Protein AF-A0A8J2L379-F1 (afdb_monomer)

InterPro domains:
  IPR018972 Sas10 C-terminal domain [PF09368] (87-159)

Foldseek 3Di:
DDDDPPDPDPCPPPPVVVVVVVVVVVVVVVVVDDPVVPPPPPDPPPPPDDDDDDDDDDDDDDDDDDDDDDDDDDDDDDDDDDDDDVVVDDDDDPCRVPVPPPDDDDDPQVVDVVSVVVVVVVVVVVVVCVVDPDDDDPPDPDPDDPVDDDPPDDDDDDDD

Organism: NCBI:txid39272

Radius of gyration: 35.61 Å; Cα contacts (8 Å, |Δi|>4): 13; chains: 1; bounding box: 73×72×85 Å

Solvent-accessible surface area (backbone atoms only — not comparable to full-atom values): 11728 Å² total; per-residue (Å²): 142,78,83,78,81,88,66,86,69,83,61,84,87,45,75,62,53,61,51,50,53,50,52,50,53,51,50,55,54,54,71,71,52,60,68,74,79,68,61,83,61,102,77,80,91,83,81,87,71,83,78,83,88,74,89,77,86,76,83,88,80,82,90,79,82,92,79,80,88,82,81,90,81,89,83,87,83,86,78,85,86,90,80,89,48,90,84,72,57,87,76,84,50,72,62,77,74,63,68,67,76,93,65,81,91,74,60,78,48,74,76,37,69,68,55,39,51,52,50,52,50,52,54,49,54,54,55,45,53,73,75,45,82,71,92,79,81,82,88,61,82,90,83,73,66,93,86,63,84,67,88,87,67,83,86,78,83,82,86,130

Mean predicted aligned error: 20.98 Å

Structure (mmCIF, N/CA/C/O backbone):
data_AF-A0A8J2L379-F1
#
_entry.id   AF-A0A8J2L379-F1
#
loop_
_atom_site.group_PDB
_atom_site.id
_atom_site.type_symbol
_atom_site.la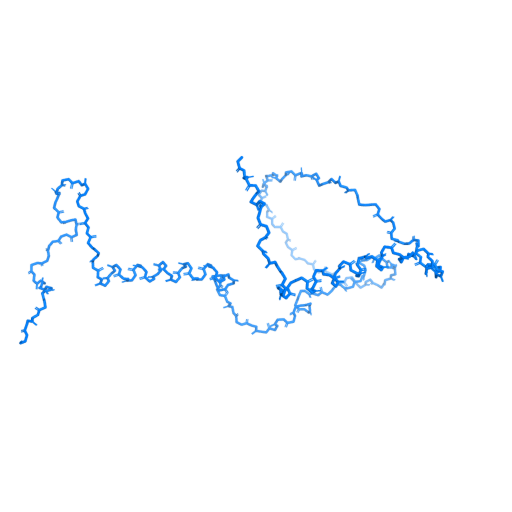bel_atom_id
_atom_site.label_alt_id
_atom_site.label_comp_id
_atom_site.label_asym_id
_atom_site.label_entity_id
_atom_site.label_seq_id
_atom_site.pdbx_PDB_ins_code
_atom_site.Cartn_x
_atom_site.Cartn_y
_atom_site.Cartn_z
_atom_site.occupancy
_atom_site.B_iso_or_equiv
_atom_site.auth_seq_id
_atom_site.auth_comp_id
_atom_site.auth_asym_id
_atom_site.auth_atom_id
_atom_site.pdbx_PDB_model_num
ATOM 1 N N . MET A 1 1 ? 39.206 -11.915 11.892 1.00 42.72 1 MET A N 1
ATOM 2 C CA . MET A 1 1 ? 38.302 -12.924 12.485 1.00 42.72 1 MET A CA 1
ATOM 3 C C . MET A 1 1 ? 37.442 -13.578 11.406 1.00 42.72 1 MET A C 1
ATOM 5 O O . MET A 1 1 ? 36.339 -13.125 11.166 1.00 42.72 1 MET A O 1
ATOM 9 N N . TYR A 1 2 ? 37.947 -14.624 10.755 1.00 40.28 2 TYR A N 1
ATOM 10 C CA . TYR A 1 2 ? 37.124 -15.669 10.134 1.00 40.28 2 TYR A CA 1
ATOM 11 C C . TYR A 1 2 ? 37.956 -16.945 10.219 1.00 40.28 2 TYR A C 1
ATOM 13 O O . TYR A 1 2 ? 38.899 -17.134 9.452 1.00 40.28 2 TYR A O 1
ATOM 21 N N . GLN A 1 3 ? 37.686 -17.765 11.234 1.00 44.06 3 GLN A N 1
ATOM 22 C CA . GLN A 1 3 ? 38.286 -19.088 11.340 1.00 44.06 3 GLN A CA 1
ATOM 23 C C . GLN A 1 3 ? 37.760 -19.920 10.166 1.00 44.06 3 GLN A C 1
ATOM 25 O O . GLN A 1 3 ? 36.556 -20.128 10.031 1.00 44.06 3 GLN A O 1
ATOM 30 N N . ARG A 1 4 ? 38.657 -20.353 9.277 1.00 48.28 4 ARG A N 1
ATOM 31 C CA . ARG A 1 4 ? 38.342 -21.374 8.277 1.00 48.28 4 ARG A CA 1
ATOM 32 C C . ARG A 1 4 ? 38.111 -22.672 9.042 1.00 48.28 4 ARG A C 1
ATOM 34 O O . ARG A 1 4 ? 39.066 -23.238 9.561 1.00 48.28 4 ARG A O 1
ATOM 41 N N . SER A 1 5 ? 36.866 -23.125 9.137 1.00 42.03 5 SER A N 1
ATOM 42 C CA . SER A 1 5 ? 36.542 -24.440 9.687 1.00 42.03 5 SER A CA 1
ATOM 43 C C . SER A 1 5 ? 37.109 -25.520 8.763 1.00 42.03 5 SER A C 1
ATOM 45 O O . SER A 1 5 ? 36.485 -25.918 7.780 1.00 42.03 5 SER A O 1
ATOM 47 N N . SER A 1 6 ? 38.325 -25.968 9.057 1.00 51.69 6 SER A N 1
ATOM 48 C CA . SER A 1 6 ? 38.930 -27.174 8.507 1.00 51.69 6 SER A CA 1
ATOM 49 C C . SER A 1 6 ? 38.300 -28.387 9.185 1.00 51.69 6 SER A C 1
ATOM 51 O O . SER A 1 6 ? 38.852 -28.937 10.132 1.00 51.69 6 SER A O 1
ATOM 53 N N . ASN A 1 7 ? 37.120 -28.788 8.723 1.00 51.19 7 ASN A N 1
ATOM 54 C CA . ASN A 1 7 ? 36.627 -30.130 8.996 1.00 51.19 7 ASN A CA 1
ATOM 55 C C . ASN A 1 7 ? 35.883 -30.643 7.755 1.00 51.19 7 ASN A C 1
ATOM 57 O O . ASN A 1 7 ? 34.719 -30.284 7.555 1.00 51.19 7 ASN A O 1
ATOM 61 N N . PRO A 1 8 ? 36.546 -31.395 6.855 1.00 56.16 8 PRO A N 1
ATOM 62 C CA . PRO A 1 8 ? 35.869 -31.985 5.716 1.00 56.16 8 PRO A CA 1
ATOM 63 C C . PRO A 1 8 ? 35.004 -33.126 6.246 1.00 56.16 8 PRO A C 1
ATOM 65 O O . PRO A 1 8 ? 35.476 -34.243 6.440 1.00 56.16 8 PRO A O 1
ATOM 68 N N . GLN A 1 9 ? 33.728 -32.848 6.509 1.00 57.88 9 GLN A N 1
ATOM 69 C CA . GLN A 1 9 ? 32.774 -33.933 6.687 1.00 57.88 9 GLN A CA 1
ATOM 70 C C . GLN A 1 9 ? 32.798 -34.795 5.430 1.00 57.88 9 GLN A C 1
ATOM 72 O O . GLN A 1 9 ? 32.782 -34.265 4.316 1.00 57.88 9 GLN A O 1
ATOM 77 N N . ASN A 1 10 ? 32.907 -36.104 5.654 1.00 59.06 10 ASN A N 1
ATOM 78 C CA . ASN A 1 10 ? 32.993 -37.162 4.661 1.00 59.06 10 ASN A CA 1
ATOM 79 C C . ASN A 1 10 ? 32.113 -36.848 3.444 1.00 59.06 10 ASN A C 1
ATOM 81 O O . ASN A 1 10 ? 30.894 -36.991 3.472 1.00 59.06 10 ASN A O 1
ATOM 85 N N . CYS A 1 11 ? 32.747 -36.350 2.388 1.00 59.38 11 CYS A N 1
ATOM 86 C CA . CYS A 1 11 ? 32.057 -35.871 1.205 1.00 59.38 11 CYS A CA 1
ATOM 87 C C . CYS A 1 11 ? 31.831 -37.010 0.190 1.00 59.38 11 CYS A C 1
ATOM 89 O O . CYS A 1 11 ? 31.205 -36.795 -0.850 1.00 59.38 11 CYS A O 1
ATOM 91 N N . ALA A 1 12 ? 32.276 -38.235 0.509 1.00 58.16 12 ALA A N 1
ATOM 92 C CA . ALA A 1 12 ? 32.082 -39.423 -0.310 1.00 58.16 12 ALA A CA 1
ATOM 93 C C . ALA A 1 12 ? 30.590 -39.635 -0.623 1.00 58.16 12 ALA A C 1
ATOM 95 O O . ALA A 1 12 ? 29.760 -39.783 0.268 1.00 58.16 12 ALA A O 1
ATOM 96 N N . GLY A 1 13 ? 30.250 -39.612 -1.915 1.00 65.31 13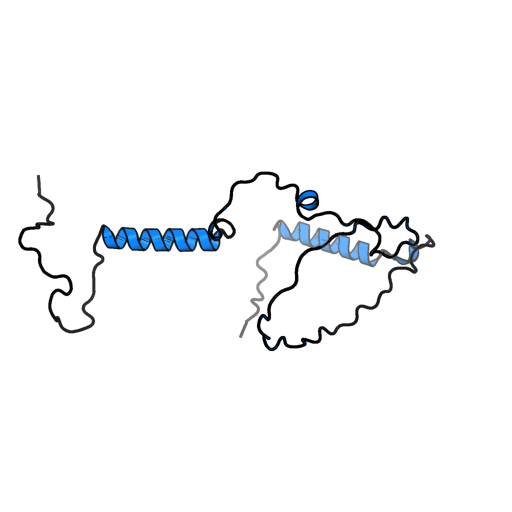 GLY A N 1
ATOM 97 C CA . GLY A 1 13 ? 28.881 -39.801 -2.409 1.00 65.31 13 GLY A CA 1
ATOM 98 C C . GLY A 1 13 ? 28.088 -38.519 -2.690 1.00 65.31 13 GLY A C 1
ATOM 99 O O . GLY A 1 13 ? 26.994 -38.607 -3.245 1.00 65.31 13 GLY A O 1
ATOM 100 N N . HIS A 1 14 ? 28.612 -37.321 -2.395 1.00 74.50 14 HIS A N 1
ATOM 101 C CA . HIS A 1 14 ? 27.876 -36.087 -2.687 1.00 74.50 14 HIS A CA 1
ATOM 102 C C . HIS A 1 14 ? 27.827 -35.808 -4.210 1.00 74.50 14 HIS A C 1
ATOM 104 O O . HIS A 1 14 ? 28.871 -35.800 -4.874 1.00 74.50 14 HIS A O 1
ATOM 110 N N . PRO A 1 15 ? 26.653 -35.505 -4.801 1.00 74.94 15 PRO A N 1
ATOM 111 C CA . PRO A 1 15 ? 26.489 -35.354 -6.255 1.00 74.94 15 PRO A CA 1
ATOM 112 C C . PRO A 1 15 ? 27.344 -34.228 -6.860 1.00 74.94 15 PRO A C 1
ATOM 114 O O . PRO A 1 15 ? 27.678 -34.262 -8.048 1.00 74.94 15 PRO A O 1
ATOM 117 N N . SER A 1 16 ? 27.739 -33.237 -6.052 1.00 78.25 16 SER A N 1
ATOM 118 C CA . SER A 1 16 ? 28.655 -32.176 -6.489 1.00 78.25 16 SER A CA 1
ATOM 119 C C . SER A 1 16 ? 30.083 -32.671 -6.727 1.00 78.25 16 SER A C 1
ATOM 121 O O . SER A 1 16 ? 30.763 -32.090 -7.564 1.00 78.25 16 SER A O 1
ATOM 123 N N . ILE A 1 17 ? 30.538 -33.750 -6.081 1.00 79.25 17 ILE A N 1
ATOM 124 C CA . ILE A 1 17 ? 31.892 -34.284 -6.292 1.00 79.25 17 ILE A CA 1
ATOM 125 C C . ILE A 1 17 ? 32.038 -34.841 -7.698 1.00 79.25 17 ILE A C 1
ATOM 127 O O . ILE A 1 17 ? 33.024 -34.541 -8.363 1.00 79.25 17 ILE A O 1
ATOM 131 N N . LYS A 1 18 ? 31.040 -35.584 -8.193 1.00 75.69 18 LYS A N 1
ATOM 132 C CA . LYS A 1 18 ? 31.041 -36.094 -9.573 1.00 75.69 18 LYS A CA 1
ATOM 133 C C . LYS A 1 18 ? 31.150 -34.945 -10.581 1.00 75.69 18 LYS A C 1
ATOM 135 O O . LYS A 1 18 ? 31.942 -35.032 -11.514 1.00 75.69 18 LYS A O 1
ATOM 140 N N . LYS A 1 19 ? 30.428 -33.843 -10.336 1.00 82.12 19 LYS A N 1
ATOM 141 C CA . LYS A 1 19 ? 30.537 -32.611 -11.135 1.00 82.12 19 LYS A CA 1
ATOM 142 C C . LYS A 1 19 ? 31.919 -31.969 -11.014 1.00 82.12 19 LYS A C 1
ATOM 144 O O . LYS A 1 19 ? 32.511 -31.638 -12.030 1.00 82.12 19 LYS A O 1
ATOM 149 N N . ILE A 1 20 ? 32.459 -31.818 -9.804 1.00 85.12 20 ILE A N 1
ATOM 150 C CA . ILE A 1 20 ? 33.791 -31.234 -9.579 1.00 85.12 20 ILE A CA 1
ATOM 151 C C . ILE A 1 20 ? 34.867 -32.058 -10.294 1.00 85.12 20 ILE A C 1
ATOM 153 O O . ILE A 1 20 ? 35.705 -31.484 -10.979 1.00 85.12 20 ILE A O 1
ATOM 157 N N . LEU A 1 21 ? 34.828 -33.388 -10.196 1.00 84.38 21 LEU A N 1
ATOM 158 C CA . LEU A 1 21 ? 35.757 -34.281 -10.893 1.00 84.38 21 LEU A CA 1
ATOM 159 C C . LEU A 1 21 ? 35.619 -34.174 -12.415 1.00 84.38 21 LEU A C 1
ATOM 161 O O . LEU A 1 21 ? 36.630 -34.123 -13.108 1.00 84.38 21 LEU A O 1
ATOM 165 N N . GLN A 1 22 ? 34.390 -34.088 -12.929 1.00 87.06 22 GLN A N 1
ATOM 166 C CA . GLN A 1 22 ? 34.135 -33.855 -14.351 1.00 87.06 22 GLN A CA 1
ATOM 167 C C . GLN A 1 22 ? 34.732 -32.519 -14.819 1.00 87.06 22 GLN A C 1
ATOM 169 O O . GLN A 1 22 ? 35.419 -32.487 -15.835 1.00 87.06 22 GLN A O 1
ATOM 174 N N . TYR A 1 23 ? 34.541 -31.436 -14.058 1.00 90.31 23 TYR A N 1
ATOM 175 C CA . TYR A 1 23 ? 35.140 -30.138 -14.373 1.00 90.31 23 TYR A CA 1
ATOM 176 C C . TYR A 1 23 ? 36.668 -30.166 -14.301 1.00 90.31 23 TYR A C 1
ATOM 178 O O . TYR A 1 23 ? 37.315 -29.560 -15.146 1.00 90.31 23 TYR A O 1
ATOM 186 N N . ARG A 1 24 ? 37.259 -30.879 -13.333 1.00 88.19 24 ARG A N 1
ATOM 187 C CA . ARG A 1 24 ? 38.721 -31.021 -13.235 1.00 88.19 24 ARG A CA 1
ATOM 188 C C . ARG A 1 24 ? 39.304 -31.746 -14.448 1.00 88.19 24 ARG A C 1
ATOM 190 O O . ARG A 1 24 ? 40.247 -31.231 -15.030 1.00 88.19 24 ARG A O 1
ATOM 197 N N . LYS A 1 25 ? 38.698 -32.863 -14.867 1.00 88.88 25 LYS A N 1
ATOM 198 C CA . LYS A 1 25 ? 39.100 -33.592 -16.085 1.00 88.88 25 LYS A CA 1
ATOM 199 C C . LYS A 1 25 ? 39.038 -32.704 -17.328 1.00 88.88 25 LYS A C 1
ATOM 201 O O . LYS A 1 25 ? 40.015 -32.617 -18.056 1.00 88.88 25 LYS A O 1
ATOM 206 N N . LEU A 1 26 ? 37.933 -31.978 -17.505 1.00 88.25 26 LEU A N 1
ATOM 207 C CA . LEU A 1 26 ? 37.748 -31.056 -18.628 1.00 88.25 26 LEU A CA 1
ATOM 208 C C . LEU A 1 26 ? 38.801 -29.936 -18.619 1.00 88.25 26 LEU A C 1
ATOM 210 O O . LEU A 1 26 ? 39.359 -29.595 -19.654 1.00 88.25 26 LEU A O 1
ATOM 214 N N . ILE A 1 27 ? 39.112 -29.377 -17.447 1.00 89.00 27 ILE A N 1
ATOM 215 C CA . ILE A 1 27 ? 40.173 -28.370 -17.305 1.00 89.00 27 ILE A CA 1
ATOM 216 C C . ILE A 1 27 ? 41.532 -28.938 -17.725 1.00 89.00 27 ILE A C 1
ATOM 218 O O . ILE A 1 27 ? 42.292 -28.238 -18.387 1.00 89.00 27 ILE A O 1
ATOM 222 N N . ASP A 1 28 ? 41.852 -30.174 -17.351 1.00 86.62 28 ASP A N 1
ATOM 223 C CA . ASP A 1 28 ? 43.126 -30.795 -17.716 1.00 86.62 28 ASP A CA 1
ATOM 224 C C . ASP A 1 28 ? 43.192 -31.128 -19.218 1.00 86.62 28 ASP A C 1
ATOM 226 O O . ASP A 1 28 ? 44.226 -30.899 -19.843 1.00 86.62 28 ASP A O 1
ATOM 230 N N . GLU A 1 29 ? 42.077 -31.535 -19.830 1.00 83.88 29 GLU A N 1
ATOM 231 C CA . GLU A 1 29 ? 41.946 -31.677 -21.290 1.00 83.88 29 GLU A CA 1
ATOM 232 C C . GLU A 1 29 ? 42.148 -30.336 -22.015 1.00 83.88 29 GLU A C 1
ATOM 234 O O . GLU A 1 29 ? 42.89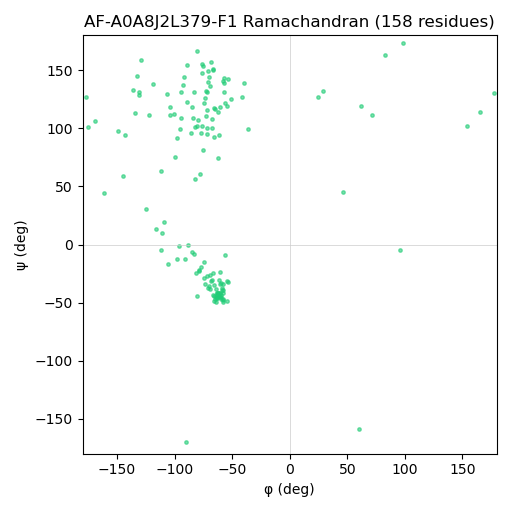9 -30.261 -22.986 1.00 83.88 29 GLU A O 1
ATOM 239 N N . LEU A 1 30 ? 41.546 -29.251 -21.515 1.00 81.62 30 LEU A N 1
ATOM 240 C CA . LEU A 1 30 ? 41.714 -27.909 -22.081 1.00 81.62 30 LEU A CA 1
ATOM 241 C C . LEU A 1 30 ? 43.133 -27.358 -21.910 1.00 81.62 30 LEU A C 1
ATOM 243 O O . LEU A 1 30 ? 43.587 -26.593 -22.754 1.00 81.62 30 LEU A O 1
ATOM 247 N N . LYS A 1 31 ? 43.847 -27.730 -20.843 1.00 80.38 31 LYS A N 1
ATOM 248 C CA . LYS A 1 31 ? 45.257 -27.342 -20.662 1.00 80.38 31 LYS A CA 1
ATOM 249 C C . LYS A 1 31 ? 46.180 -28.008 -21.678 1.00 80.38 31 LYS A C 1
ATOM 251 O O . LYS A 1 31 ? 47.197 -27.423 -22.027 1.00 80.38 31 LYS A O 1
ATOM 256 N N . LEU A 1 32 ? 45.844 -29.221 -22.117 1.00 78.19 32 LEU A N 1
ATOM 257 C CA . LEU A 1 32 ? 46.589 -29.961 -23.140 1.00 78.19 32 LEU A CA 1
ATOM 258 C C . LEU A 1 32 ? 46.199 -29.543 -24.568 1.00 78.19 32 LEU A C 1
ATOM 260 O O . LEU A 1 32 ? 46.835 -29.958 -25.537 1.00 78.19 32 LEU A O 1
ATOM 264 N N . PHE A 1 33 ? 45.154 -28.728 -24.710 1.00 73.12 33 PHE A N 1
ATOM 265 C CA . PHE A 1 33 ? 44.649 -28.251 -25.986 1.00 73.12 33 PHE A CA 1
ATOM 266 C C . PHE A 1 33 ? 45.400 -26.990 -26.438 1.00 73.12 33 PHE A C 1
ATOM 268 O O . PHE A 1 33 ? 45.069 -25.863 -26.067 1.00 73.12 33 PHE A O 1
ATOM 275 N N . ASP A 1 34 ? 46.414 -27.176 -27.283 1.00 70.25 34 ASP A N 1
ATOM 276 C CA . ASP A 1 34 ? 4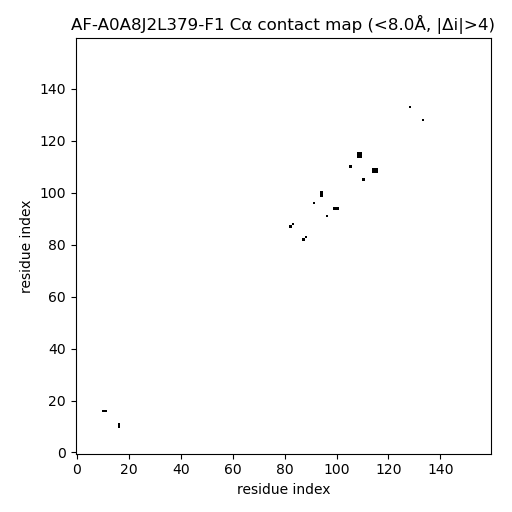7.133 -26.072 -27.919 1.00 70.25 34 ASP A CA 1
ATOM 277 C C . ASP A 1 34 ? 46.264 -25.389 -28.986 1.00 70.25 34 ASP A C 1
ATOM 279 O O . ASP A 1 34 ? 46.191 -25.823 -30.138 1.00 70.25 34 ASP A O 1
ATOM 283 N N . VAL A 1 35 ? 45.671 -24.246 -28.633 1.00 63.25 35 VAL A N 1
ATOM 284 C CA . VAL A 1 35 ? 44.902 -23.382 -29.554 1.00 63.25 35 VAL A CA 1
ATOM 285 C C . VAL A 1 35 ? 45.724 -23.005 -30.800 1.00 63.25 35 VAL A C 1
ATOM 287 O O . VAL A 1 35 ? 45.191 -22.910 -31.904 1.00 63.25 35 VAL A O 1
ATOM 290 N N . LYS A 1 36 ? 47.049 -22.875 -30.650 1.00 58.41 36 LYS A N 1
ATOM 291 C CA . LYS A 1 36 ? 47.987 -22.578 -31.747 1.00 58.41 36 LYS A CA 1
ATOM 292 C C . LYS A 1 36 ? 48.111 -23.707 -32.774 1.00 58.41 36 LYS A C 1
ATOM 294 O O . LYS A 1 36 ? 48.454 -23.440 -33.919 1.00 58.41 36 LYS A O 1
ATOM 299 N N . LYS A 1 37 ? 47.828 -24.956 -32.394 1.00 61.44 37 LYS A N 1
ATOM 300 C CA . LYS A 1 37 ? 47.959 -26.130 -33.274 1.00 61.44 37 LYS A CA 1
ATOM 301 C C . LYS A 1 37 ? 46.784 -26.267 -34.249 1.00 61.44 37 LYS A C 1
ATOM 303 O O . LYS A 1 37 ? 46.938 -26.883 -35.297 1.00 61.44 37 LYS A O 1
ATOM 308 N N . LEU A 1 38 ? 45.642 -25.658 -33.920 1.00 55.94 38 LEU A N 1
ATOM 309 C CA . LEU A 1 38 ? 44.449 -25.575 -34.774 1.00 55.94 38 LEU A CA 1
ATOM 310 C C . LEU A 1 38 ? 44.340 -24.251 -35.537 1.00 55.94 38 LEU A C 1
ATOM 312 O O . LEU A 1 38 ? 43.572 -24.158 -36.489 1.00 55.94 38 LEU A O 1
ATOM 316 N N . ALA A 1 39 ? 45.144 -23.248 -35.182 1.00 58.81 39 ALA A N 1
ATOM 317 C CA . ALA A 1 39 ? 45.277 -22.012 -35.943 1.00 58.81 39 ALA A CA 1
ATOM 318 C C . ALA A 1 39 ? 46.178 -22.213 -37.180 1.00 58.81 39 ALA A C 1
ATOM 320 O O . ALA A 1 39 ? 47.211 -21.571 -37.336 1.00 58.81 39 ALA A O 1
ATOM 321 N N . LYS A 1 40 ? 45.775 -23.114 -38.081 1.00 56.00 40 LYS A N 1
ATOM 322 C CA . LYS A 1 40 ? 46.092 -23.011 -39.512 1.00 56.00 40 LYS A CA 1
ATOM 323 C C . LYS A 1 40 ? 44.799 -22.735 -40.265 1.00 56.00 40 LYS A C 1
ATOM 325 O O . LYS A 1 40 ? 44.325 -23.533 -41.061 1.00 56.00 40 LYS A O 1
ATOM 330 N N . THR A 1 41 ? 44.224 -21.582 -39.964 1.00 48.12 41 THR A N 1
ATOM 331 C CA . THR A 1 41 ? 43.324 -20.872 -40.866 1.00 48.12 41 THR A CA 1
ATOM 332 C C . THR A 1 41 ? 43.775 -19.427 -40.816 1.00 48.12 41 THR A C 1
ATOM 334 O O . THR A 1 41 ? 43.722 -18.797 -39.758 1.00 48.12 41 THR A O 1
ATOM 337 N N . GLU A 1 42 ? 44.297 -18.949 -41.935 1.00 50.88 42 GLU A N 1
ATOM 338 C CA . GLU A 1 42 ? 44.777 -17.589 -42.154 1.00 50.88 42 GLU A CA 1
ATOM 339 C C . GLU A 1 42 ? 43.638 -16.574 -42.008 1.00 50.88 42 GLU A C 1
ATOM 341 O O . GLU A 1 42 ? 43.105 -16.120 -43.003 1.00 50.88 42 GLU A O 1
ATOM 346 N N . PHE A 1 43 ? 43.167 -16.270 -40.795 1.00 47.03 43 PHE A N 1
ATOM 347 C CA . PHE A 1 43 ? 42.048 -15.332 -40.619 1.00 47.03 43 PHE A CA 1
ATOM 348 C C . PHE A 1 43 ? 41.935 -14.755 -39.199 1.00 47.03 43 PHE A C 1
ATOM 350 O O . PHE A 1 43 ? 40.841 -14.690 -38.653 1.00 47.03 43 PHE A O 1
ATOM 357 N N . ASN A 1 44 ? 43.031 -14.331 -38.556 1.00 44.34 44 ASN A N 1
ATOM 358 C CA . ASN A 1 44 ? 42.936 -13.672 -37.240 1.00 44.34 44 ASN A CA 1
ATOM 359 C C . ASN A 1 44 ? 43.973 -12.556 -37.018 1.00 44.34 44 ASN A C 1
ATOM 361 O O . ASN A 1 44 ? 44.692 -12.584 -36.028 1.00 44.34 44 ASN A O 1
ATOM 365 N N . ASP A 1 45 ? 43.972 -11.535 -37.879 1.00 43.44 45 ASP A N 1
ATOM 366 C CA . ASP A 1 45 ? 44.666 -10.253 -37.630 1.00 43.44 45 ASP A CA 1
ATOM 367 C C . ASP A 1 45 ? 43.696 -9.078 -37.360 1.00 43.44 45 ASP A C 1
ATOM 369 O O . ASP A 1 45 ? 44.063 -7.914 -37.467 1.00 43.44 45 ASP A O 1
ATOM 373 N N . VAL A 1 46 ? 42.437 -9.344 -36.978 1.00 46.06 46 VAL A N 1
ATOM 374 C CA . VAL A 1 46 ? 41.412 -8.281 -36.814 1.00 46.06 46 VAL A CA 1
ATOM 375 C C . VAL A 1 46 ? 40.972 -8.044 -35.360 1.00 46.06 46 VAL A C 1
ATOM 377 O O . VAL A 1 46 ? 40.228 -7.107 -35.092 1.00 46.06 46 VAL A O 1
ATOM 380 N N . LEU A 1 47 ? 41.438 -8.822 -34.376 1.00 41.72 47 LEU A N 1
ATOM 381 C CA . LEU A 1 47 ? 40.920 -8.727 -32.996 1.00 41.72 47 LEU A CA 1
ATOM 382 C C . LEU A 1 47 ? 41.974 -8.483 -31.906 1.00 41.72 47 LEU A C 1
ATOM 384 O O . LEU A 1 47 ? 41.754 -8.850 -30.753 1.00 41.72 47 LEU A O 1
ATOM 388 N N . VAL A 1 48 ? 43.072 -7.791 -32.220 1.00 43.53 48 VAL A N 1
ATOM 389 C CA . VAL A 1 48 ? 43.897 -7.135 -31.187 1.00 43.53 48 VAL A CA 1
ATOM 390 C C . VAL A 1 48 ? 43.541 -5.651 -31.155 1.00 43.53 48 VAL A C 1
ATOM 392 O O . VAL A 1 48 ? 44.245 -4.793 -31.673 1.00 43.53 48 VAL A O 1
ATOM 395 N N . GLY A 1 49 ? 42.378 -5.358 -30.577 1.00 38.59 49 GLY A N 1
ATOM 396 C CA . GLY A 1 49 ? 42.052 -4.024 -30.093 1.00 38.59 49 GLY A CA 1
ATOM 397 C C . GLY A 1 49 ? 42.377 -3.966 -28.609 1.00 38.59 49 GLY A C 1
ATOM 398 O O . GLY A 1 49 ? 41.589 -4.449 -27.791 1.00 38.59 49 GLY A O 1
ATOM 399 N N . ASP A 1 50 ? 43.529 -3.397 -28.262 1.00 40.09 50 ASP A N 1
ATOM 400 C CA . ASP A 1 50 ? 43.857 -3.047 -26.883 1.00 40.09 50 ASP A CA 1
ATOM 401 C C . ASP A 1 50 ? 42.704 -2.234 -26.283 1.00 40.09 50 ASP A C 1
ATOM 403 O O . ASP A 1 50 ? 42.281 -1.220 -26.837 1.00 40.09 50 ASP A O 1
ATOM 407 N N . ARG A 1 51 ? 42.156 -2.675 -25.145 1.00 40.66 51 ARG A N 1
ATOM 408 C CA . ARG A 1 51 ? 41.205 -1.858 -24.382 1.00 40.66 51 ARG A CA 1
ATOM 409 C C . ARG A 1 51 ? 41.991 -0.902 -23.489 1.00 40.66 51 ARG A C 1
ATOM 411 O O . ARG A 1 51 ? 42.512 -1.368 -22.475 1.00 40.66 51 ARG A O 1
ATOM 418 N N . PRO A 1 52 ? 42.027 0.418 -23.750 1.00 37.91 52 PRO A N 1
ATOM 419 C CA . PRO A 1 52 ? 42.537 1.343 -22.757 1.00 37.91 52 PRO A CA 1
ATOM 420 C C . PRO A 1 52 ? 41.539 1.475 -21.600 1.00 37.91 52 PRO A C 1
ATOM 422 O O . PRO A 1 52 ? 40.413 1.960 -21.727 1.00 37.91 52 PRO A O 1
ATOM 425 N N . THR A 1 53 ? 41.993 1.039 -20.432 1.00 44.66 53 THR A N 1
ATOM 426 C CA . THR A 1 53 ? 41.430 1.328 -19.117 1.00 44.66 53 THR A CA 1
ATOM 427 C C . THR A 1 53 ? 41.610 2.812 -18.777 1.00 44.66 53 THR A C 1
ATOM 429 O O . THR A 1 53 ? 42.688 3.197 -18.344 1.00 44.66 53 THR A O 1
ATOM 432 N N . SER A 1 54 ? 40.582 3.655 -18.935 1.00 39.16 54 SER A N 1
ATOM 433 C CA . SER A 1 54 ? 40.401 4.889 -18.138 1.00 39.16 54 SER A CA 1
ATOM 434 C C . SER A 1 54 ? 39.072 5.573 -18.483 1.00 39.16 54 SER A C 1
ATOM 436 O O . SER A 1 54 ? 38.957 6.274 -19.486 1.00 39.16 54 SER A O 1
ATOM 438 N N . ILE A 1 55 ? 38.051 5.404 -17.640 1.00 39.25 55 ILE A N 1
ATOM 439 C CA . ILE A 1 55 ? 36.863 6.266 -17.671 1.00 39.25 55 ILE A CA 1
ATOM 440 C C . ILE A 1 55 ? 37.227 7.527 -16.882 1.00 39.25 55 ILE A C 1
ATOM 442 O O . ILE A 1 55 ? 37.240 7.516 -15.651 1.00 39.25 55 ILE A O 1
ATOM 446 N N . LYS A 1 56 ? 37.552 8.617 -17.583 1.00 33.06 56 LYS A N 1
ATOM 447 C CA . LYS A 1 56 ? 37.651 9.949 -16.974 1.00 33.06 56 LYS A CA 1
ATOM 448 C C . LYS A 1 56 ? 36.238 10.512 -16.827 1.00 33.06 56 LYS A C 1
ATOM 450 O O . LYS A 1 56 ? 35.615 10.905 -17.809 1.00 33.06 56 LYS A O 1
ATOM 455 N N . ASN A 1 57 ? 35.746 10.557 -15.593 1.00 38.31 57 ASN A N 1
ATOM 456 C CA . ASN A 1 57 ? 34.548 11.309 -15.231 1.00 38.31 57 ASN A CA 1
ATOM 457 C C . ASN A 1 57 ? 34.797 12.801 -15.503 1.00 38.31 57 ASN A C 1
ATOM 459 O O . ASN A 1 57 ? 35.632 13.409 -14.835 1.00 38.31 57 ASN A O 1
ATOM 463 N N . LYS A 1 58 ? 34.079 13.403 -16.456 1.00 34.19 58 LYS A N 1
ATOM 464 C CA . LYS A 1 58 ? 33.943 14.863 -16.537 1.00 34.19 58 LYS A CA 1
ATOM 465 C C . LYS A 1 58 ? 32.561 15.247 -16.029 1.00 34.19 58 LYS A C 1
ATOM 467 O O . LYS A 1 58 ? 31.548 14.776 -16.540 1.00 34.19 58 LYS A O 1
ATOM 472 N N . GLY A 1 59 ? 32.574 16.036 -14.958 1.00 31.95 59 GLY A N 1
ATOM 473 C CA . GLY A 1 59 ? 31.402 16.534 -14.259 1.00 31.95 59 GLY A CA 1
ATOM 474 C C . GLY A 1 59 ? 30.475 17.313 -15.182 1.00 31.95 59 GLY A C 1
ATOM 475 O O . GLY A 1 59 ? 30.909 18.082 -16.034 1.00 31.95 59 GLY A O 1
ATOM 476 N N . PHE A 1 60 ? 29.186 17.076 -14.985 1.00 35.41 60 PHE A N 1
ATOM 477 C CA . PHE A 1 60 ? 28.096 17.849 -15.548 1.00 35.41 60 PHE A CA 1
ATOM 478 C C . PHE A 1 60 ? 27.842 19.044 -14.626 1.00 35.41 60 PHE A C 1
ATOM 480 O O . PHE A 1 60 ? 27.507 18.844 -13.456 1.00 35.41 60 PHE A O 1
ATOM 487 N N . SER A 1 61 ? 27.999 20.269 -15.129 1.00 31.50 61 SER A N 1
ATOM 488 C CA . SER A 1 61 ? 27.594 21.472 -14.407 1.00 31.50 61 SER A CA 1
ATOM 489 C C . SER A 1 61 ? 26.873 22.473 -15.308 1.00 31.50 61 SER A C 1
ATOM 491 O O . SER A 1 61 ? 27.344 22.813 -16.388 1.00 31.50 61 SER A O 1
ATOM 493 N N . THR A 1 62 ? 25.758 22.933 -14.736 1.00 28.00 62 THR A N 1
ATOM 494 C CA . THR A 1 62 ? 24.986 24.167 -14.935 1.00 28.00 62 THR A CA 1
ATOM 495 C C . THR A 1 62 ? 24.169 24.358 -16.211 1.00 28.00 62 THR A C 1
ATOM 497 O O . THR A 1 62 ? 24.675 24.603 -17.300 1.00 28.00 62 THR A O 1
ATOM 500 N N . ASN A 1 63 ? 22.857 24.330 -15.961 1.00 39.84 63 ASN A N 1
ATOM 501 C CA . ASN A 1 63 ? 21.765 24.929 -16.716 1.00 39.84 63 ASN A CA 1
ATOM 502 C C . ASN A 1 63 ? 22.106 26.322 -17.263 1.00 39.84 63 ASN A C 1
ATOM 504 O O . ASN A 1 63 ? 22.614 27.159 -16.518 1.00 39.84 63 ASN A O 1
ATOM 508 N N . LEU A 1 64 ? 21.695 26.587 -18.502 1.00 35.03 64 LEU A N 1
ATOM 509 C CA . LEU A 1 64 ? 21.394 27.928 -18.990 1.00 35.03 64 LEU A CA 1
ATOM 510 C C . LEU A 1 64 ? 20.032 27.880 -19.679 1.00 35.03 64 LEU A C 1
ATOM 512 O O . LEU A 1 64 ? 19.720 26.953 -20.426 1.00 35.03 64 LEU A O 1
ATOM 516 N N . GLU A 1 65 ? 19.209 28.837 -19.284 1.00 35.59 65 GLU A N 1
ATOM 517 C CA . GLU A 1 65 ? 17.782 28.923 -19.524 1.00 35.59 65 GLU A CA 1
ATOM 518 C C . GLU A 1 65 ? 17.420 29.155 -20.990 1.00 35.59 65 GLU A C 1
ATOM 520 O O . GLU A 1 65 ? 18.181 29.674 -21.803 1.00 35.59 65 GLU A O 1
ATOM 525 N N . SER A 1 66 ? 16.182 28.760 -21.263 1.00 40.53 66 SER A N 1
ATOM 526 C CA . SER A 1 66 ? 15.358 29.083 -22.415 1.00 40.53 66 SER A CA 1
ATOM 527 C C . SER A 1 66 ? 15.449 30.544 -22.857 1.00 40.53 66 SER A C 1
ATOM 529 O O . SER A 1 66 ? 15.115 31.450 -22.094 1.00 40.53 66 SER A O 1
ATOM 531 N N . SER A 1 67 ? 15.735 30.751 -24.137 1.00 38.62 67 SER A N 1
ATOM 532 C CA . SER A 1 67 ? 15.327 31.945 -24.867 1.00 38.62 67 SER A CA 1
ATOM 533 C C . SER A 1 67 ? 14.711 31.539 -26.203 1.00 38.62 67 SER A C 1
ATOM 535 O O . SER A 1 67 ? 15.014 30.495 -26.779 1.00 38.62 67 SER A O 1
ATOM 537 N N . ALA A 1 68 ? 13.715 32.325 -26.572 1.00 39.50 68 ALA A N 1
ATOM 538 C CA . ALA A 1 68 ? 12.581 31.965 -27.391 1.00 39.50 68 ALA A CA 1
ATOM 539 C C . ALA A 1 68 ? 12.858 31.940 -28.903 1.00 39.50 68 ALA A C 1
ATOM 541 O O . ALA A 1 68 ? 13.835 32.500 -29.391 1.00 39.50 68 ALA A O 1
ATOM 542 N N . ASP A 1 69 ? 11.887 31.338 -29.592 1.00 39.97 69 ASP A N 1
ATOM 543 C CA . ASP A 1 69 ? 11.443 31.597 -30.961 1.00 39.97 69 ASP A CA 1
ATOM 544 C C . ASP A 1 69 ? 12.425 31.387 -32.120 1.00 39.97 69 ASP A C 1
ATOM 546 O O . ASP A 1 69 ? 13.396 32.120 -32.294 1.00 39.97 69 ASP A O 1
ATOM 550 N N . LYS A 1 70 ? 12.050 30.466 -33.024 1.00 35.31 70 LYS A N 1
ATOM 551 C CA . LYS A 1 70 ? 11.956 30.739 -34.473 1.00 35.31 70 LYS A CA 1
ATOM 552 C C . LYS A 1 70 ? 11.252 29.603 -35.231 1.00 35.31 70 LYS A C 1
ATOM 554 O O . LYS A 1 70 ? 11.781 28.512 -35.391 1.00 35.31 70 LYS A O 1
ATOM 559 N N . LEU A 1 71 ? 10.015 29.922 -35.611 1.00 33.25 71 LEU A N 1
ATOM 560 C CA . LEU A 1 71 ? 9.335 29.740 -36.901 1.00 33.25 71 LEU A CA 1
ATOM 561 C C . LEU A 1 71 ? 9.729 28.571 -37.828 1.00 33.25 71 LEU A C 1
ATOM 563 O O . LEU A 1 71 ? 10.878 28.384 -38.210 1.00 33.25 71 LEU A O 1
ATOM 567 N N . ASN A 1 72 ? 8.675 27.892 -38.288 1.00 44.91 72 ASN A N 1
ATOM 568 C CA . ASN A 1 72 ? 8.632 26.979 -39.428 1.00 44.91 72 ASN A CA 1
ATOM 569 C C . ASN A 1 72 ? 9.182 27.626 -40.715 1.00 44.91 72 ASN A C 1
ATOM 571 O O . ASN A 1 72 ? 8.863 28.786 -40.967 1.00 44.91 72 ASN A O 1
ATOM 575 N N . ASN A 1 73 ? 9.898 26.856 -41.552 1.00 43.62 73 ASN A N 1
ATOM 576 C CA . ASN A 1 73 ? 9.599 26.673 -42.987 1.00 43.62 73 ASN A CA 1
ATOM 577 C C . ASN A 1 73 ? 10.554 25.667 -43.686 1.00 43.62 73 ASN A C 1
ATOM 579 O O . ASN A 1 73 ? 11.767 25.779 -43.578 1.00 43.62 73 ASN A O 1
ATOM 583 N N . VAL A 1 74 ? 9.916 24.686 -44.346 1.00 43.12 74 VAL A N 1
AT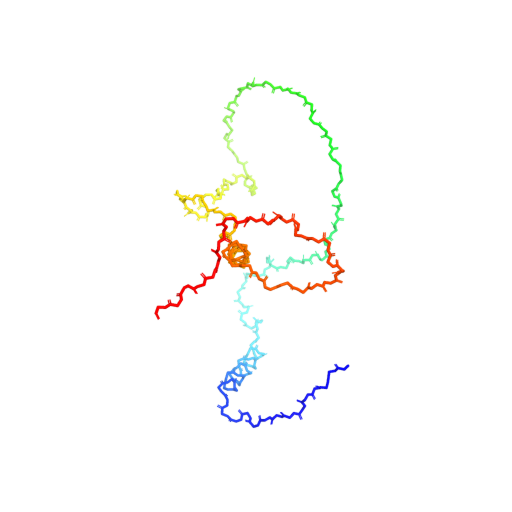OM 584 C CA . VAL A 1 74 ? 10.158 23.966 -45.627 1.00 43.12 74 VAL A CA 1
ATOM 585 C C . VAL A 1 74 ? 11.575 23.859 -46.224 1.00 43.12 74 VAL A C 1
ATOM 587 O O . VAL A 1 74 ? 12.196 24.874 -46.498 1.00 43.12 74 VAL A O 1
ATOM 590 N N . GLU A 1 75 ? 11.994 22.617 -46.531 1.00 41.06 75 GLU A N 1
ATOM 591 C CA . GLU A 1 75 ? 12.437 22.106 -47.861 1.00 41.06 75 GLU A CA 1
ATOM 592 C C . GLU A 1 75 ? 12.889 20.622 -47.727 1.00 41.06 75 GLU A C 1
ATOM 594 O O . GLU A 1 75 ? 13.654 20.307 -46.808 1.00 41.06 75 GLU A O 1
ATOM 599 N N . PRO A 1 76 ? 12.424 19.671 -48.570 1.00 50.66 76 PRO A N 1
ATOM 600 C CA . PRO A 1 76 ? 12.918 18.297 -48.589 1.00 50.66 76 PRO A CA 1
ATOM 601 C C . PRO A 1 76 ? 13.967 18.115 -49.699 1.00 50.66 76 PRO A C 1
ATOM 603 O O . PRO A 1 76 ? 13.644 17.767 -50.832 1.00 50.66 76 PRO A O 1
ATOM 606 N N . GLU A 1 77 ? 15.241 18.300 -49.367 1.00 49.50 77 GLU A N 1
ATOM 607 C CA . GLU A 1 77 ? 16.352 18.043 -50.294 1.00 49.50 77 GLU A CA 1
ATOM 608 C C . GLU A 1 77 ? 16.554 16.525 -50.501 1.00 49.50 77 GLU A C 1
ATOM 610 O O . GLU A 1 77 ? 16.969 15.785 -49.601 1.00 49.50 77 GLU A O 1
ATOM 615 N N . LEU A 1 78 ? 16.239 16.047 -51.709 1.00 48.19 78 LEU A N 1
ATOM 616 C CA . LEU A 1 78 ? 16.528 14.696 -52.196 1.00 48.19 78 LEU A CA 1
ATOM 617 C C . LEU A 1 78 ? 18.013 14.581 -52.582 1.00 48.19 78 LEU A C 1
ATOM 619 O O . LEU A 1 78 ? 18.398 14.892 -53.705 1.00 48.19 78 LEU A O 1
ATOM 623 N N . GLY A 1 79 ? 18.846 14.084 -51.667 1.00 41.00 79 GLY A N 1
ATOM 624 C CA . GLY A 1 79 ? 20.248 13.741 -51.936 1.00 41.00 79 GLY A CA 1
ATOM 625 C C . GLY A 1 79 ? 20.437 12.265 -52.306 1.00 41.00 79 GLY A C 1
ATOM 626 O O . GLY A 1 79 ? 20.326 11.391 -51.446 1.00 41.00 79 GLY A O 1
ATOM 627 N N . VAL A 1 80 ? 20.737 11.988 -53.580 1.00 45.91 80 VAL A N 1
ATOM 628 C CA . VAL A 1 80 ? 21.220 10.687 -54.089 1.00 45.91 80 VAL A CA 1
ATOM 629 C C . VAL A 1 80 ? 22.677 10.486 -53.633 1.00 45.91 80 VAL A C 1
ATOM 631 O O . VAL A 1 80 ? 23.474 11.414 -53.718 1.00 45.91 80 VAL A O 1
ATOM 634 N N . GLY A 1 81 ? 22.991 9.307 -53.078 1.00 48.97 81 GLY A N 1
ATOM 635 C CA . GLY A 1 81 ? 24.128 9.100 -52.165 1.00 48.97 81 GLY A CA 1
ATOM 636 C C . GLY A 1 81 ? 25.482 8.703 -52.759 1.00 48.97 81 GLY A C 1
ATOM 637 O O . GLY A 1 81 ? 25.646 8.742 -53.974 1.00 48.97 81 GLY A O 1
ATOM 638 N N . LEU A 1 82 ? 26.406 8.321 -51.850 1.00 43.16 82 LEU A N 1
ATOM 639 C CA . LEU A 1 82 ? 27.590 7.443 -51.994 1.00 43.16 82 LEU A CA 1
ATOM 640 C C . LEU A 1 82 ? 28.667 7.810 -50.932 1.00 43.16 82 LEU A C 1
ATOM 642 O O . LEU A 1 82 ? 29.391 8.778 -51.138 1.00 43.16 82 LEU A O 1
ATOM 646 N N . LEU A 1 83 ? 28.820 7.059 -49.827 1.00 43.72 83 LEU A N 1
ATOM 647 C CA . LEU A 1 83 ? 29.996 6.228 -49.464 1.00 43.72 83 LEU A CA 1
ATOM 648 C C . LEU A 1 83 ? 29.917 5.823 -47.970 1.00 43.72 83 LEU A C 1
ATOM 650 O O . LEU A 1 83 ? 30.054 6.643 -47.058 1.00 43.72 83 LEU A O 1
ATOM 654 N N . GLY A 1 84 ? 29.746 4.518 -47.731 1.00 52.38 84 GLY A N 1
ATOM 655 C CA . GLY A 1 84 ? 29.371 3.929 -46.446 1.00 52.38 84 GLY A CA 1
ATOM 656 C C . GLY A 1 84 ? 30.348 4.164 -45.296 1.00 52.38 84 GLY A C 1
ATOM 657 O O . GLY A 1 84 ? 31.227 3.351 -45.025 1.00 52.38 84 GLY A O 1
ATOM 658 N N . THR A 1 85 ? 30.081 5.208 -44.525 1.00 53.84 85 THR A N 1
ATOM 659 C CA . THR A 1 85 ? 30.413 5.266 -43.098 1.00 53.84 85 THR A CA 1
ATOM 660 C C . THR A 1 85 ? 29.225 4.692 -42.313 1.00 53.84 85 THR A C 1
ATOM 662 O O . THR A 1 85 ? 28.092 4.712 -42.792 1.00 53.84 85 THR A O 1
ATOM 665 N N . GLU A 1 86 ? 29.413 4.151 -41.104 1.00 59.81 86 GLU A N 1
ATOM 666 C CA . GLU A 1 86 ? 28.307 3.589 -40.291 1.00 59.81 86 GLU A CA 1
ATOM 667 C C . GLU A 1 86 ? 27.148 4.580 -40.015 1.00 59.81 86 GLU A C 1
ATOM 669 O O . GLU A 1 86 ? 26.088 4.185 -39.524 1.00 59.81 86 GLU A O 1
ATOM 674 N N . ALA A 1 87 ? 27.333 5.861 -40.351 1.00 62.72 87 ALA A N 1
ATOM 675 C CA . ALA A 1 87 ? 26.326 6.911 -40.323 1.00 62.72 87 ALA A CA 1
ATOM 676 C C . ALA A 1 87 ? 25.325 6.871 -41.499 1.00 62.72 87 ALA A C 1
ATOM 678 O O . ALA A 1 87 ? 24.238 7.426 -41.367 1.00 62.72 87 ALA A O 1
ATOM 679 N N . GLU A 1 88 ? 25.644 6.202 -42.612 1.00 75.00 88 GLU A N 1
ATOM 680 C CA . GLU A 1 88 ? 24.821 6.203 -43.837 1.00 75.00 88 GLU A CA 1
ATOM 681 C C . GLU A 1 88 ? 23.784 5.058 -43.869 1.00 75.00 88 GLU A C 1
ATOM 683 O O . GLU A 1 88 ? 22.838 5.058 -44.658 1.00 75.00 88 GLU A O 1
ATOM 688 N N . LYS A 1 89 ? 23.907 4.072 -42.967 1.00 86.69 89 LYS A N 1
ATOM 689 C CA . LYS A 1 89 ? 22.947 2.962 -42.848 1.00 86.69 89 LYS A CA 1
ATOM 690 C C . LYS A 1 89 ? 21.745 3.378 -41.999 1.00 86.69 89 LYS A C 1
ATOM 692 O O . LYS A 1 89 ? 21.895 3.845 -40.868 1.00 86.69 89 LYS A O 1
ATOM 697 N N . ARG A 1 90 ? 20.527 3.120 -42.492 1.00 88.06 90 ARG A N 1
ATOM 698 C CA . ARG A 1 90 ? 19.297 3.293 -41.698 1.00 88.06 90 ARG A CA 1
ATOM 699 C C . ARG A 1 90 ? 19.345 2.389 -40.464 1.00 88.06 90 ARG A C 1
ATOM 701 O O . ARG A 1 90 ? 19.401 1.166 -40.581 1.00 88.06 90 ARG A O 1
ATOM 708 N N . LYS A 1 91 ? 19.310 2.993 -39.276 1.00 91.69 91 LYS A N 1
ATOM 709 C CA . LYS A 1 91 ? 19.274 2.264 -38.001 1.00 91.69 91 LYS A CA 1
ATOM 710 C C . LYS A 1 91 ? 17.875 1.703 -37.742 1.00 91.69 91 LYS A C 1
ATOM 712 O O . LYS A 1 91 ? 16.869 2.315 -38.088 1.00 91.69 91 LYS A O 1
ATOM 717 N N . ILE A 1 92 ? 17.818 0.554 -37.074 1.00 94.06 92 ILE A N 1
ATOM 718 C CA . ILE A 1 92 ? 16.565 -0.028 -36.585 1.00 94.06 92 ILE A CA 1
ATOM 719 C C . ILE A 1 92 ? 15.985 0.820 -35.440 1.00 94.06 92 ILE A C 1
ATOM 721 O O . ILE A 1 92 ? 16.707 1.241 -34.534 1.00 94.06 92 ILE A O 1
ATOM 725 N N . THR A 1 93 ? 14.672 1.061 -35.452 1.00 94.25 93 THR A N 1
ATOM 726 C CA . THR A 1 93 ? 13.982 1.768 -34.363 1.00 94.25 93 THR A CA 1
ATOM 727 C C . THR A 1 93 ? 13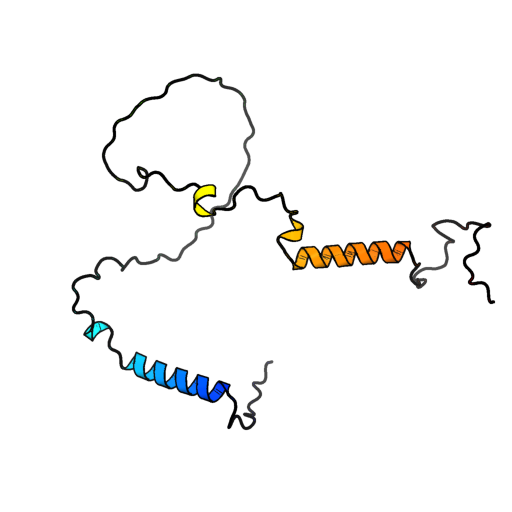.788 0.853 -33.153 1.00 94.25 93 THR A C 1
ATOM 729 O O . THR A 1 93 ? 13.720 -0.371 -33.266 1.00 94.25 93 THR A O 1
ATOM 732 N N . TYR A 1 94 ? 13.660 1.437 -31.959 1.00 93.56 94 TYR A N 1
ATOM 733 C CA . TYR A 1 94 ? 13.435 0.673 -30.726 1.00 93.56 94 TYR A CA 1
ATOM 734 C C . TYR A 1 94 ? 12.171 -0.199 -30.785 1.00 93.56 94 TYR A C 1
ATOM 736 O O . TYR A 1 94 ? 12.137 -1.292 -30.216 1.00 93.56 94 TYR A O 1
ATOM 744 N N . GLU A 1 95 ? 11.140 0.283 -31.477 1.00 94.00 95 GLU A N 1
ATOM 745 C CA . GLU A 1 95 ? 9.868 -0.416 -31.651 1.00 94.00 95 GLU A CA 1
ATOM 746 C C . GLU A 1 95 ? 10.047 -1.697 -32.465 1.00 94.00 95 GLU A C 1
ATOM 748 O O . GLU A 1 95 ? 9.652 -2.761 -31.985 1.00 94.00 95 GLU A O 1
ATOM 753 N N . MET A 1 96 ? 10.744 -1.609 -33.608 1.00 94.00 96 MET A N 1
ATOM 754 C CA . MET A 1 96 ? 11.104 -2.758 -34.450 1.00 94.00 96 MET A CA 1
ATOM 755 C C . MET A 1 96 ? 12.082 -3.712 -33.745 1.00 94.00 96 MET A C 1
ATOM 757 O O . MET A 1 96 ? 11.999 -4.925 -33.895 1.00 94.00 96 MET A O 1
ATOM 761 N N . ALA A 1 97 ? 13.000 -3.191 -32.926 1.00 95.94 97 ALA A N 1
ATOM 762 C CA . ALA A 1 97 ? 13.966 -4.022 -32.204 1.00 95.94 97 ALA A CA 1
ATOM 763 C C . ALA A 1 97 ? 13.354 -4.785 -31.014 1.00 95.94 97 ALA A C 1
ATOM 765 O O . ALA A 1 97 ? 13.873 -5.826 -30.608 1.00 95.94 97 ALA A O 1
ATOM 766 N N . LYS A 1 98 ? 12.297 -4.254 -30.382 1.00 96.44 98 LYS A N 1
ATOM 767 C CA . LYS A 1 98 ? 11.670 -4.861 -29.193 1.00 96.44 98 LYS A CA 1
ATOM 768 C C . LYS A 1 98 ? 10.335 -5.545 -29.459 1.00 96.44 98 LYS A C 1
ATOM 770 O O . LYS A 1 98 ? 9.922 -6.303 -28.585 1.00 96.44 98 LYS A O 1
ATOM 775 N N . ASN A 1 99 ? 9.669 -5.273 -30.583 1.00 94.88 99 ASN A N 1
ATOM 776 C CA . ASN A 1 99 ? 8.420 -5.915 -31.012 1.00 94.88 99 ASN A CA 1
ATOM 777 C C . ASN A 1 99 ? 7.364 -6.017 -29.898 1.00 94.88 99 ASN A C 1
ATOM 779 O O . ASN A 1 99 ? 6.757 -7.060 -29.674 1.00 94.88 99 ASN A O 1
ATOM 783 N N . LYS A 1 100 ? 7.170 -4.926 -29.144 1.00 91.12 100 LYS A N 1
ATOM 784 C CA . LYS A 1 100 ? 6.262 -4.913 -27.983 1.00 91.12 100 LYS A CA 1
ATOM 785 C C . LYS A 1 100 ? 4.785 -4.782 -28.369 1.00 91.12 100 LYS A C 1
ATOM 787 O O . LYS A 1 100 ? 3.942 -5.179 -27.574 1.00 91.12 100 LYS A O 1
ATOM 792 N N . GLY A 1 101 ? 4.464 -4.255 -29.553 1.00 93.56 101 GLY A N 1
ATOM 793 C CA . GLY A 1 101 ? 3.082 -4.053 -30.005 1.00 93.56 101 GLY A CA 1
ATOM 794 C C . GLY A 1 101 ? 2.263 -3.114 -29.102 1.00 93.56 101 GLY A C 1
ATOM 795 O O . GLY A 1 101 ? 2.813 -2.328 -28.328 1.00 93.56 101 GLY A O 1
ATOM 796 N N . LEU A 1 102 ? 0.932 -3.218 -29.178 1.00 95.44 102 LEU A N 1
ATOM 797 C CA . LEU A 1 102 ? -0.033 -2.354 -28.477 1.00 95.44 102 LEU A CA 1
ATOM 798 C C . LEU A 1 102 ? -0.277 -2.787 -27.013 1.00 95.44 102 LEU A C 1
ATOM 800 O O . LEU A 1 102 ? -1.404 -3.068 -26.605 1.00 95.44 102 LEU A O 1
ATOM 804 N N . MET A 1 103 ? 0.778 -2.881 -26.194 1.00 93.38 103 MET A N 1
ATOM 805 C CA . MET A 1 103 ? 0.619 -3.261 -24.780 1.00 93.38 103 MET A CA 1
ATOM 806 C C . MET A 1 103 ? -0.054 -2.161 -23.938 1.00 93.38 103 MET A C 1
ATOM 808 O O . MET A 1 103 ? 0.306 -0.989 -24.061 1.00 93.38 103 MET A O 1
ATOM 812 N N . PRO A 1 104 ? -0.902 -2.520 -22.952 1.00 95.94 104 PRO A N 1
ATOM 813 C CA . PRO A 1 104 ? -1.457 -1.549 -22.015 1.00 95.94 104 PRO A CA 1
ATOM 814 C C . PRO A 1 104 ? -0.381 -0.946 -21.100 1.00 95.94 104 PRO A C 1
ATOM 816 O O . PRO A 1 104 ? 0.605 -1.593 -20.715 1.00 95.94 104 PRO A O 1
ATOM 819 N N . LYS A 1 105 ? -0.607 0.300 -20.669 1.00 96.25 105 LYS A N 1
ATOM 820 C CA . LYS A 1 105 ? 0.282 1.005 -19.739 1.00 96.25 105 LYS A CA 1
ATOM 821 C C . LYS A 1 105 ? 0.295 0.317 -18.371 1.00 96.25 105 LYS A C 1
ATOM 823 O O . LYS A 1 105 ? -0.692 0.308 -17.641 1.00 96.25 105 LYS A O 1
ATOM 828 N N . ARG A 1 106 ? 1.464 -0.191 -17.974 1.00 95.12 106 ARG A N 1
ATOM 829 C CA . ARG A 1 106 ? 1.700 -0.774 -16.641 1.00 95.12 106 ARG A CA 1
ATOM 830 C C . ARG A 1 106 ? 2.222 0.272 -15.657 1.00 95.12 106 ARG A C 1
ATOM 832 O O . ARG A 1 106 ? 3.026 1.136 -16.019 1.00 95.12 106 ARG A O 1
ATOM 839 N N . LYS A 1 107 ? 1.814 0.171 -14.388 1.00 96.69 107 LYS A N 1
ATOM 840 C CA . LYS A 1 107 ? 2.289 1.066 -13.315 1.00 96.69 107 LYS A CA 1
ATOM 841 C C . LYS A 1 107 ? 3.780 0.834 -13.045 1.00 96.69 107 LYS A C 1
ATOM 843 O O . LYS A 1 107 ? 4.268 -0.288 -13.164 1.00 96.69 107 LYS A O 1
ATOM 848 N N . LYS A 1 108 ? 4.503 1.875 -12.613 1.00 96.12 108 LYS A N 1
ATOM 849 C CA . LYS A 1 108 ? 5.942 1.773 -12.286 1.00 96.12 108 LYS A CA 1
ATOM 850 C C . LYS A 1 108 ? 6.215 0.732 -11.188 1.00 96.12 108 LYS A C 1
ATOM 852 O O . LYS A 1 108 ? 7.162 -0.035 -11.310 1.00 96.12 108 LYS A O 1
ATOM 857 N N . GLU A 1 109 ? 5.334 0.623 -10.190 1.00 94.88 109 GLU A N 1
ATOM 858 C CA . GLU A 1 109 ? 5.429 -0.378 -9.111 1.00 94.88 109 GLU A CA 1
ATOM 859 C C . GLU A 1 109 ? 5.409 -1.827 -9.625 1.00 94.88 109 GLU A C 1
ATOM 861 O O . GLU A 1 109 ? 6.068 -2.688 -9.055 1.00 94.88 109 GLU A O 1
ATOM 866 N N . GLN A 1 110 ? 4.682 -2.110 -10.712 1.00 95.94 110 GLN A N 1
ATOM 867 C CA . GLN A 1 110 ? 4.574 -3.464 -11.270 1.00 95.94 110 GLN A CA 1
ATOM 868 C C . GLN A 1 110 ? 5.840 -3.902 -12.013 1.00 95.94 110 GLN A C 1
ATOM 870 O O . GLN A 1 110 ? 5.999 -5.091 -12.266 1.00 95.94 110 GLN A O 1
ATOM 875 N N . ARG A 1 111 ? 6.737 -2.963 -12.348 1.00 96.56 111 ARG A N 1
ATOM 876 C CA . ARG A 1 111 ? 8.014 -3.271 -13.006 1.00 96.56 111 ARG A CA 1
ATOM 877 C C . ARG A 1 111 ? 9.003 -3.948 -12.057 1.00 96.56 111 ARG A C 1
ATOM 879 O O . ARG A 1 111 ? 9.858 -4.688 -12.520 1.00 96.56 111 ARG A O 1
ATOM 886 N N . ASN A 1 112 ? 8.894 -3.694 -10.749 1.00 97.25 112 ASN A N 1
ATOM 887 C CA . ASN A 1 112 ? 9.792 -4.249 -9.741 1.00 97.25 112 ASN A CA 1
ATOM 888 C C . ASN A 1 112 ? 8.992 -5.044 -8.688 1.00 97.25 112 ASN A C 1
ATOM 890 O O . ASN A 1 112 ? 8.278 -4.436 -7.880 1.00 97.25 112 ASN A O 1
ATOM 894 N N . PRO A 1 113 ? 9.126 -6.384 -8.637 1.00 98.00 113 PRO A N 1
ATOM 895 C CA . PRO A 1 113 ? 8.344 -7.217 -7.724 1.00 98.00 113 PRO A CA 1
ATOM 896 C C . PRO A 1 113 ? 8.581 -6.861 -6.249 1.00 98.00 113 PRO A C 1
ATOM 898 O O . PRO A 1 113 ? 7.638 -6.870 -5.456 1.00 98.00 113 PRO A O 1
ATOM 901 N N . ARG A 1 114 ? 9.803 -6.454 -5.879 1.00 98.06 114 ARG A N 1
ATOM 902 C CA . ARG A 1 114 ? 10.128 -6.019 -4.512 1.00 98.06 114 ARG A CA 1
ATOM 903 C C . ARG A 1 114 ? 9.336 -4.771 -4.125 1.00 98.06 114 ARG A C 1
ATOM 905 O O . ARG A 1 114 ? 8.755 -4.720 -3.042 1.00 98.06 114 ARG A O 1
ATOM 912 N N . VAL A 1 115 ? 9.283 -3.774 -5.010 1.00 98.25 115 VAL A N 1
ATOM 913 C CA . VAL A 1 115 ? 8.564 -2.513 -4.753 1.00 98.25 115 VAL A CA 1
ATOM 914 C C . VAL A 1 115 ? 7.062 -2.771 -4.636 1.00 98.25 115 VAL A C 1
ATOM 916 O O . VAL A 1 115 ? 6.446 -2.305 -3.676 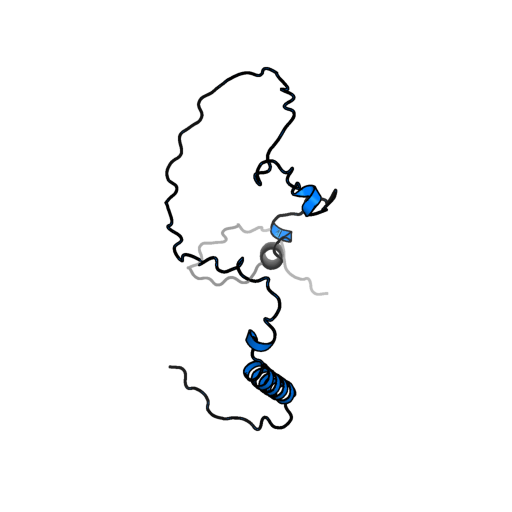1.00 98.25 115 VAL A O 1
ATOM 919 N N . LYS A 1 116 ? 6.492 -3.588 -5.532 1.00 98.25 116 LYS A N 1
ATOM 920 C CA . LYS A 1 116 ? 5.081 -4.006 -5.476 1.00 98.25 116 LYS A CA 1
ATOM 921 C C . LYS A 1 116 ? 4.726 -4.640 -4.129 1.00 98.25 116 LYS A C 1
ATOM 923 O O . LYS A 1 116 ? 3.719 -4.272 -3.523 1.00 98.25 116 LYS A O 1
ATOM 928 N N . HIS A 1 117 ? 5.535 -5.583 -3.645 1.00 98.25 117 HIS A N 1
ATOM 929 C CA . HIS A 1 117 ? 5.262 -6.274 -2.381 1.00 98.25 117 HIS A CA 1
ATOM 930 C C . HIS A 1 117 ? 5.452 -5.369 -1.160 1.00 98.25 117 HIS A C 1
ATOM 932 O O . HIS A 1 117 ? 4.627 -5.408 -0.245 1.00 98.25 117 HIS A O 1
ATOM 938 N N . ARG A 1 118 ? 6.454 -4.482 -1.179 1.00 98.19 118 ARG A N 1
ATOM 939 C CA . ARG A 1 118 ? 6.655 -3.465 -0.136 1.00 98.19 118 ARG A CA 1
ATOM 940 C C . ARG A 1 118 ? 5.445 -2.536 -0.010 1.00 98.19 118 ARG A C 1
ATOM 942 O O . ARG A 1 118 ? 4.945 -2.327 1.094 1.00 98.19 118 ARG A O 1
ATOM 949 N N . GLU A 1 119 ? 4.928 -2.029 -1.130 1.00 98.06 119 GLU A N 1
ATOM 950 C CA . GLU A 1 119 ? 3.738 -1.168 -1.123 1.00 98.06 119 GLU A CA 1
ATOM 951 C C . GLU A 1 119 ? 2.465 -1.932 -0.740 1.00 98.06 119 GLU A C 1
ATOM 953 O O . GLU A 1 119 ? 1.646 -1.407 0.017 1.00 98.06 119 GLU A O 1
ATOM 958 N N . LYS A 1 120 ? 2.301 -3.185 -1.191 1.00 98.25 120 LYS A N 1
ATOM 959 C CA . LYS A 1 120 ? 1.173 -4.046 -0.788 1.00 98.25 120 LYS A CA 1
ATOM 960 C C . LYS A 1 120 ? 1.139 -4.231 0.732 1.00 98.25 120 LYS A C 1
ATOM 962 O O . LYS A 1 120 ? 0.083 -4.051 1.339 1.00 98.25 120 LYS A O 1
ATOM 967 N N . PHE A 1 121 ? 2.284 -4.526 1.349 1.00 98.19 121 PHE A N 1
ATOM 968 C CA . PHE A 1 121 ? 2.399 -4.664 2.802 1.00 98.19 121 PHE A CA 1
ATOM 969 C C . PHE A 1 121 ? 2.118 -3.346 3.532 1.00 98.19 121 PHE A C 1
ATOM 971 O O . PHE A 1 121 ? 1.342 -3.326 4.488 1.00 98.19 121 PHE A O 1
ATOM 978 N N . ARG A 1 122 ? 2.680 -2.226 3.056 1.00 98.12 122 ARG A N 1
ATOM 979 C CA . ARG A 1 122 ? 2.434 -0.899 3.642 1.00 98.12 122 ARG A CA 1
ATOM 980 C C . ARG A 1 122 ? 0.944 -0.543 3.628 1.00 98.12 122 ARG A C 1
ATOM 982 O O . ARG A 1 122 ? 0.397 -0.183 4.670 1.00 98.12 122 ARG A O 1
ATOM 989 N N . LYS A 1 123 ? 0.275 -0.701 2.480 1.00 97.69 123 LYS A N 1
ATOM 990 C CA . LYS A 1 123 ? -1.172 -0.460 2.320 1.00 97.69 123 LYS A CA 1
ATOM 991 C C . LYS A 1 123 ? -1.998 -1.365 3.239 1.00 97.69 123 LYS A C 1
ATOM 993 O O . LYS A 1 123 ? -2.911 -0.886 3.907 1.00 97.69 123 LYS A O 1
ATOM 998 N N . ALA A 1 124 ? -1.649 -2.650 3.335 1.00 97.50 124 ALA A N 1
ATOM 999 C CA . ALA A 1 124 ? -2.321 -3.590 4.233 1.00 97.50 124 ALA A CA 1
ATOM 1000 C C . ALA A 1 124 ? -2.167 -3.201 5.714 1.00 97.50 124 ALA A C 1
ATOM 1002 O O . ALA A 1 124 ? -3.149 -3.230 6.455 1.00 97.50 124 ALA A O 1
ATOM 1003 N N . LYS A 1 125 ? -0.969 -2.772 6.135 1.00 96.12 125 LYS A N 1
ATOM 1004 C CA . LYS A 1 125 ? -0.708 -2.313 7.507 1.00 96.12 125 LYS A CA 1
ATOM 1005 C C . LYS A 1 125 ? -1.539 -1.072 7.858 1.00 96.12 125 LYS A C 1
ATOM 1007 O O . LYS A 1 125 ? -2.100 -1.018 8.948 1.00 96.12 125 LYS A O 1
ATOM 1012 N N . ILE A 1 126 ? -1.664 -0.109 6.942 1.00 96.06 126 ILE A N 1
ATOM 1013 C CA . ILE A 1 126 ? -2.501 1.090 7.142 1.00 96.06 126 ILE A CA 1
ATOM 1014 C C . ILE A 1 126 ? -3.980 0.704 7.268 1.00 96.06 126 ILE A C 1
ATOM 1016 O O . ILE A 1 126 ? -4.629 1.082 8.240 1.00 96.06 126 ILE A O 1
ATOM 1020 N N . ARG A 1 127 ? -4.498 -0.120 6.348 1.00 96.94 127 ARG A N 1
ATOM 1021 C CA . ARG A 1 127 ? -5.892 -0.592 6.395 1.00 96.94 127 ARG A CA 1
ATOM 1022 C C . ARG A 1 127 ? -6.203 -1.351 7.688 1.00 96.94 127 ARG A C 1
ATOM 1024 O O . ARG A 1 127 ? -7.272 -1.165 8.260 1.00 96.94 127 ARG A O 1
ATOM 1031 N N . ARG A 1 128 ? -5.264 -2.167 8.181 1.00 95.44 128 ARG A N 1
ATOM 1032 C CA . ARG A 1 128 ? -5.422 -2.890 9.451 1.00 95.44 128 ARG A CA 1
ATOM 1033 C C . ARG A 1 128 ? -5.539 -1.940 10.642 1.00 95.44 128 ARG A C 1
ATOM 1035 O O . ARG A 1 128 ? -6.427 -2.152 11.458 1.00 95.44 128 ARG A O 1
ATOM 1042 N N . LYS A 1 129 ? -4.706 -0.893 10.707 1.00 92.88 129 LYS A N 1
ATOM 1043 C CA . LYS A 1 129 ? -4.776 0.141 11.759 1.00 92.88 129 LYS A CA 1
ATOM 1044 C C . LYS A 1 129 ? -6.111 0.895 11.767 1.00 92.88 129 LYS A C 1
ATOM 1046 O O . LYS A 1 129 ? -6.542 1.329 12.827 1.00 92.88 129 LYS A O 1
ATOM 1051 N N . GLY A 1 130 ? -6.748 1.048 10.602 1.00 92.50 130 GLY A N 1
ATOM 1052 C CA . GLY A 1 130 ? -8.081 1.649 10.491 1.00 92.50 130 GLY A CA 1
ATOM 1053 C C . GLY A 1 130 ? -9.211 0.737 10.984 1.00 92.50 130 GLY A C 1
ATOM 1054 O O . GLY A 1 130 ? -10.176 1.226 11.555 1.00 92.50 130 GLY A O 1
ATOM 1055 N N . GLN A 1 131 ? -9.086 -0.582 10.799 1.00 93.50 131 GLN A N 1
ATOM 1056 C CA . GLN A 1 131 ? -10.099 -1.555 11.234 1.00 93.50 131 GLN A CA 1
ATOM 1057 C C . GLN A 1 131 ? -10.003 -1.890 12.724 1.00 93.50 131 GLN A C 1
ATOM 1059 O O . GLN A 1 131 ? -11.018 -1.980 13.406 1.00 93.50 131 GLN A O 1
ATOM 1064 N N . ILE A 1 132 ? -8.785 -2.116 13.222 1.00 92.94 132 ILE A N 1
ATOM 1065 C CA . ILE A 1 132 ? -8.535 -2.532 14.601 1.00 92.94 132 ILE A CA 1
ATOM 1066 C C . ILE A 1 132 ? -7.460 -1.633 15.191 1.00 92.94 132 ILE A C 1
ATOM 1068 O O . ILE A 1 132 ? -6.378 -1.466 14.620 1.00 92.94 132 ILE A O 1
ATOM 1072 N N . ARG A 1 133 ? -7.758 -1.076 16.365 1.00 89.25 133 ARG A N 1
ATOM 1073 C CA . ARG A 1 133 ? -6.819 -0.246 17.114 1.00 89.25 133 ARG A CA 1
ATOM 1074 C C . ARG A 1 133 ? -5.771 -1.160 17.748 1.00 89.25 133 ARG A C 1
ATOM 1076 O O . ARG A 1 133 ? -6.108 -2.093 18.466 1.00 89.25 133 ARG A O 1
ATOM 1083 N N . THR A 1 134 ? -4.503 -0.925 17.428 1.00 89.44 134 THR A N 1
ATOM 1084 C CA . THR A 1 134 ? -3.391 -1.658 18.042 1.00 89.44 134 THR A CA 1
ATOM 1085 C C . THR A 1 134 ? -3.230 -1.235 19.502 1.00 89.44 134 THR A C 1
ATOM 1087 O O . THR A 1 134 ? -3.487 -0.063 19.799 1.00 89.44 134 THR A O 1
ATOM 1090 N N . PRO A 1 135 ? -2.759 -2.129 20.390 1.00 90.12 135 PRO A N 1
ATOM 1091 C CA . PRO A 1 135 ? -2.407 -1.743 21.752 1.00 90.12 135 PRO A CA 1
ATOM 1092 C C . PRO A 1 135 ? -1.341 -0.640 21.717 1.00 90.12 135 PRO A C 1
ATOM 1094 O O . PRO A 1 135 ? -0.458 -0.649 20.851 1.00 90.12 135 PRO A O 1
ATOM 1097 N N . ARG A 1 136 ? -1.457 0.337 22.617 1.00 87.88 136 ARG A N 1
ATOM 1098 C CA . ARG A 1 136 ? -0.485 1.423 22.785 1.00 87.88 136 ARG A CA 1
ATOM 1099 C C . ARG A 1 136 ? 0.094 1.348 24.186 1.00 87.88 136 ARG A C 1
ATOM 1101 O O . ARG A 1 136 ? -0.644 1.121 25.133 1.00 87.88 136 ARG A O 1
ATOM 1108 N N . THR A 1 137 ? 1.397 1.550 24.286 1.00 90.00 137 THR A N 1
ATOM 1109 C CA . THR A 1 137 ? 2.096 1.735 25.556 1.00 90.00 137 THR A CA 1
ATOM 1110 C C . THR A 1 137 ? 2.186 3.226 25.856 1.00 90.00 137 THR A C 1
ATOM 1112 O O . THR A 1 137 ? 2.482 4.014 24.954 1.00 90.00 137 THR A O 1
ATOM 1115 N N . GLU A 1 138 ? 1.948 3.617 27.102 1.00 87.81 138 GLU A N 1
ATOM 1116 C CA . GLU A 1 138 ? 2.117 4.998 27.551 1.00 87.81 138 GLU A CA 1
ATOM 1117 C C . GLU A 1 138 ? 3.609 5.285 27.737 1.00 87.81 138 GLU A C 1
ATOM 1119 O O . GLU A 1 138 ? 4.231 4.836 28.692 1.00 87.81 138 GLU A O 1
ATOM 1124 N N . THR A 1 139 ? 4.220 5.985 26.780 1.00 89.88 139 THR A N 1
ATOM 1125 C CA . THR A 1 139 ? 5.614 6.448 26.921 1.00 89.88 139 THR A CA 1
ATOM 1126 C C . THR A 1 139 ? 5.704 7.729 27.751 1.00 89.88 139 THR A C 1
ATOM 1128 O O . THR A 1 139 ? 6.747 8.029 28.316 1.00 89.88 139 THR A O 1
ATOM 1131 N N . GLN A 1 140 ? 4.619 8.499 27.802 1.00 90.56 140 GLN A N 1
ATOM 1132 C CA . GLN A 1 140 ? 4.510 9.769 28.511 1.00 90.56 140 GLN A CA 1
ATOM 1133 C C . GLN A 1 140 ? 3.269 9.744 29.399 1.00 90.56 140 GLN A C 1
ATOM 1135 O O . GLN A 1 140 ? 2.345 8.968 29.148 1.00 90.56 140 GLN A O 1
ATOM 1140 N N . ARG A 1 141 ? 3.244 10.612 30.416 1.00 93.38 141 ARG A N 1
ATOM 1141 C CA . ARG A 1 141 ? 2.104 10.753 31.330 1.00 93.38 141 ARG A CA 1
ATOM 1142 C C . ARG A 1 141 ? 0.823 11.094 30.557 1.00 93.38 141 ARG A C 1
ATOM 1144 O O . ARG A 1 141 ? 0.861 11.844 29.583 1.00 93.38 141 ARG A O 1
ATOM 1151 N N . TYR A 1 142 ? -0.302 10.538 31.008 1.00 92.62 142 TYR A N 1
ATOM 1152 C CA . TYR A 1 142 ? -1.605 10.710 30.370 1.00 92.62 142 TYR A CA 1
ATOM 1153 C C . TYR A 1 142 ? -1.993 12.191 30.235 1.00 92.62 142 TYR A C 1
ATOM 1155 O O . TYR A 1 142 ? -2.077 12.913 31.228 1.00 92.62 142 TYR A O 1
ATOM 1163 N N . GLY A 1 143 ? -2.232 12.625 28.994 1.00 92.88 143 GLY A N 1
ATOM 1164 C CA . GLY A 1 143 ? -2.637 13.991 28.643 1.00 92.88 143 GLY A CA 1
ATOM 1165 C C . GLY A 1 143 ? -4.077 14.104 28.132 1.00 92.88 143 GLY A C 1
ATOM 1166 O O . GLY A 1 143 ? -4.445 15.146 27.598 1.00 92.88 143 GLY A O 1
ATOM 1167 N N . GLY A 1 144 ? -4.878 13.039 28.248 1.00 93.38 144 GLY A N 1
ATOM 1168 C CA . GLY A 1 144 ? -6.223 12.960 27.672 1.00 93.38 144 GLY A CA 1
ATOM 1169 C C . GLY A 1 144 ? -6.298 12.213 26.333 1.00 93.38 144 GLY A C 1
ATOM 1170 O O . GLY A 1 144 ? -5.290 11.832 25.731 1.00 93.38 144 GLY A O 1
ATOM 1171 N N . GLU A 1 145 ? -7.525 12.003 25.846 1.00 91.31 145 GLU A N 1
ATOM 1172 C CA . GLU A 1 145 ? -7.800 11.324 24.574 1.00 91.31 145 GLU A CA 1
ATOM 1173 C C . GLU A 1 145 ? -7.631 12.273 23.377 1.00 91.31 145 GLU A C 1
ATOM 1175 O O . GLU A 1 145 ? -8.530 13.045 23.049 1.00 91.31 145 GLU A O 1
ATOM 1180 N N . MET A 1 146 ? -6.506 12.171 22.658 1.00 89.75 146 MET A N 1
ATOM 1181 C CA . MET A 1 146 ? -6.173 13.061 21.525 1.00 89.75 146 MET A CA 1
ATOM 1182 C C . MET A 1 146 ? -7.242 13.142 20.420 1.00 89.75 146 MET A C 1
ATOM 1184 O O . MET A 1 146 ? -7.335 14.145 19.724 1.00 89.75 146 MET A O 1
ATOM 1188 N N . SER A 1 147 ? -7.995 12.062 20.187 1.00 90.50 147 SER A N 1
ATOM 1189 C CA . SER A 1 147 ? -9.036 12.009 19.145 1.00 90.50 147 SER A CA 1
ATOM 1190 C C . SER A 1 147 ? -10.443 12.307 19.676 1.00 90.50 147 SER A C 1
ATOM 1192 O O . SER A 1 147 ? -11.387 12.285 18.891 1.00 90.50 147 SER A O 1
ATOM 1194 N N . GLY A 1 148 ? -10.586 12.544 20.982 1.00 94.25 148 GLY A N 1
ATOM 1195 C CA . GLY A 1 148 ? -11.870 12.715 21.656 1.00 94.25 148 GLY A CA 1
ATOM 1196 C C . GLY A 1 148 ? -12.567 11.405 22.043 1.00 94.25 148 GLY A C 1
ATOM 1197 O O . GLY A 1 148 ? -12.248 10.319 21.548 1.00 94.25 148 GLY A O 1
ATOM 1198 N N . ILE A 1 149 ? -13.543 11.535 22.945 1.00 95.06 149 ILE A N 1
ATOM 1199 C CA . ILE A 1 149 ? -14.408 10.456 23.438 1.00 95.06 149 ILE A CA 1
ATOM 1200 C C . ILE A 1 149 ? -15.797 10.643 22.822 1.00 95.06 149 ILE A C 1
ATOM 1202 O O . ILE A 1 149 ? -16.361 11.731 22.891 1.00 95.06 149 ILE A O 1
ATOM 1206 N N . LYS A 1 150 ? -16.360 9.582 22.230 1.00 95.62 150 LYS A N 1
ATOM 1207 C CA . LYS A 1 150 ? -17.741 9.576 21.721 1.00 95.62 150 LYS A CA 1
ATOM 1208 C C . LYS A 1 150 ? -18.632 8.796 22.685 1.00 95.62 150 LYS A C 1
ATOM 1210 O O . LYS A 1 150 ? -18.483 7.580 22.771 1.00 95.62 150 LYS A O 1
ATOM 1215 N N . SER A 1 151 ? -19.540 9.490 23.372 1.00 95.94 151 SER A N 1
ATOM 1216 C CA . SER A 1 151 ? -20.444 8.932 24.395 1.00 95.94 151 SER A CA 1
ATOM 1217 C C . SER A 1 151 ? -21.335 7.809 23.870 1.00 95.94 151 SER A C 1
ATOM 1219 O O . SER A 1 151 ? -21.537 6.809 24.547 1.00 95.94 151 SER A O 1
ATOM 1221 N N . ASP A 1 152 ? -21.826 7.945 22.641 1.00 96.62 152 ASP A N 1
ATOM 1222 C CA . ASP A 1 152 ? -22.908 7.082 22.145 1.00 96.62 152 ASP A CA 1
ATOM 1223 C C . ASP A 1 152 ? -22.414 5.745 21.571 1.00 96.62 152 ASP A C 1
ATOM 1225 O O . ASP A 1 152 ? -23.215 4.910 21.159 1.00 96.62 152 ASP A O 1
ATOM 1229 N N . VAL A 1 153 ? -21.096 5.544 21.442 1.00 94.94 153 VAL A N 1
ATOM 1230 C CA . VAL A 1 153 ? -20.542 4.359 20.767 1.00 94.94 153 VAL A CA 1
ATOM 1231 C C . VAL A 1 153 ? -20.089 3.321 21.779 1.00 94.94 153 VAL A C 1
ATOM 1233 O O . VAL A 1 153 ? -19.059 3.478 22.430 1.00 94.94 153 VAL A O 1
ATOM 1236 N N . THR A 1 154 ? -20.787 2.189 21.805 1.00 94.06 154 THR A N 1
ATOM 1237 C CA . THR A 1 154 ? -20.371 0.981 22.522 1.00 94.06 154 THR A CA 1
ATOM 1238 C C . THR A 1 154 ? -19.626 0.035 21.573 1.00 94.06 154 THR A C 1
ATOM 1240 O O . THR A 1 154 ? -20.056 -0.222 20.450 1.00 94.06 154 THR A O 1
ATOM 1243 N N . LYS A 1 155 ? -18.451 -0.461 21.989 1.00 91.25 155 LYS A N 1
ATOM 1244 C CA . LYS A 1 155 ? -17.603 -1.377 21.187 1.00 91.25 155 LYS A CA 1
ATOM 1245 C C . LYS A 1 155 ? -17.438 -2.766 21.814 1.00 91.25 155 LYS A C 1
ATOM 1247 O O . LYS A 1 155 ? -16.547 -3.512 21.414 1.00 91.25 155 LYS A O 1
ATOM 1252 N N . SER A 1 156 ? -18.249 -3.096 22.817 1.00 92.44 156 SER A N 1
ATOM 1253 C CA . SER A 1 156 ? -18.238 -4.399 23.482 1.00 92.44 156 SER A CA 1
ATOM 1254 C C . SER A 1 156 ? -18.8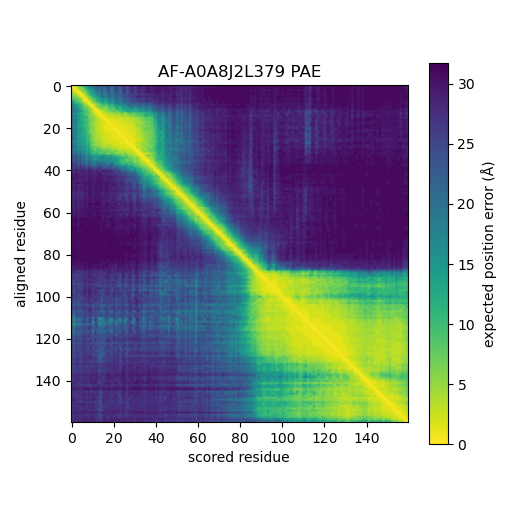92 -5.482 22.615 1.00 92.44 156 SER A C 1
ATOM 1256 O O . SER A 1 156 ? -19.743 -5.203 21.771 1.00 92.44 156 SER A O 1
ATOM 1258 N N . ILE A 1 157 ? -18.486 -6.737 22.823 1.00 94.62 157 ILE A N 1
ATOM 1259 C CA . ILE A 1 157 ? -19.116 -7.907 22.200 1.00 94.62 157 ILE A CA 1
ATOM 1260 C C . ILE A 1 157 ? -20.238 -8.372 23.134 1.00 94.62 157 ILE A C 1
ATOM 1262 O O . ILE A 1 157 ? -19.981 -8.655 24.301 1.00 94.62 157 ILE A O 1
ATOM 1266 N N . LYS A 1 158 ? -21.480 -8.438 22.641 1.00 95.69 158 LYS A N 1
ATOM 1267 C CA . LYS A 1 158 ? -22.621 -8.947 23.416 1.00 95.69 158 LYS A CA 1
ATOM 1268 C C . LYS A 1 158 ? -22.523 -10.470 23.543 1.00 95.69 158 LYS A C 1
ATOM 1270 O O . LYS A 1 158 ? -22.424 -11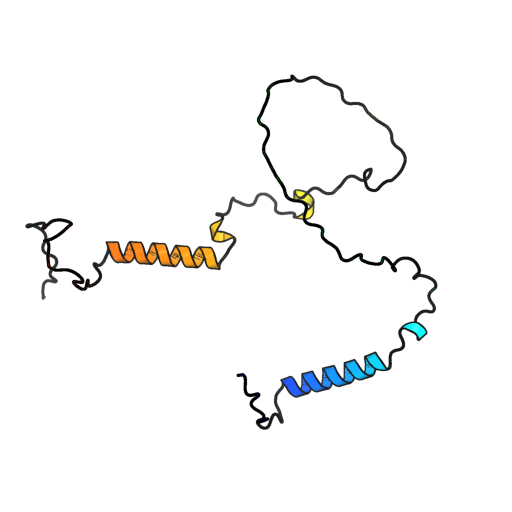.157 22.526 1.00 95.69 158 LYS A O 1
ATOM 1275 N N . PHE A 1 159 ? -22.574 -10.983 24.769 1.00 94.50 159 PHE A N 1
ATOM 1276 C CA . PHE A 1 159 ? -22.690 -12.420 25.019 1.00 94.50 159 PHE A CA 1
ATOM 1277 C C . PHE A 1 159 ? -24.095 -12.907 24.636 1.00 94.50 159 PHE A C 1
ATOM 1279 O O . PHE A 1 159 ? -25.073 -12.179 24.827 1.00 94.50 159 PHE A O 1
ATOM 1286 N N . LYS A 1 160 ? -24.165 -14.092 24.025 1.00 89.50 160 LYS A N 1
ATOM 1287 C CA . LYS A 1 160 ? -25.417 -14.761 23.658 1.00 89.50 160 LYS A CA 1
ATOM 1288 C C . LYS A 1 160 ? -25.784 -15.784 24.714 1.00 89.50 160 LYS A C 1
ATOM 1290 O O . LYS A 1 160 ? -24.835 -16.419 25.221 1.00 89.50 160 LYS A O 1
#

Secondary structure (DSSP, 8-state):
-----------TT-HHHHHHHHHHHHHHHHHS--HHHH--SS--SS-----------PPP-------------------------TTSSPPPPHHHHH---SPPPPPGGGG-HHHHHHHHHHHHHHHHHHHSPPP---SS-----TT---TT---PPPP-

Sequence (160 aa):
MYQRSSNPQNCAGHPSIKKILQYRKLIDELKLFDVKKLAKTEFNDVLVGDRPTSIKNKGFSTNLESSADKLNNVEPELGVGLLGTEAEKRKITYEMAKNKGLMPKRKKEQRNPRVKHREKFRKAKIRRKGQIRTPRTETQRYGGEMSGIKSDVTKSIKFK

pLDDT: mean 72.45, std 23.65, range [28.0, 98.25]

Nearest PDB structures (foldseek):
  7mqa-assembly1_NB  TM=8.720E-01  e=1.611E-05  Homo sapiens
  7mq8-assembly1_NB  TM=8.903E-01  e=3.017E-05  Homo sapiens
  7d63-assembly1_5H  TM=8.978E-01  e=1.723E-03  Saccharomyces cerevisiae S288C
  7d5s-assembly1_5H  TM=6.479E-01  e=1.398E-03  Saccharomyces cerevisiae S288C